Protein AF-A0A2G9LUW0-F1 (afdb_monomer)

Radius of gyration: 16.34 Å; Cα contacts (8 Å, |Δi|>4): 94; chains: 1; bounding box: 39×23×43 Å

Nearest PDB structures (foldseek):
  3ip4-assembly1_B  TM=7.535E-01  e=2.814E-04  Staphylococcus aureus subsp. aureus Mu50

Sequence (104 aa):
MLSEKKITDKTGQQLMDEFGNAIAAKEAFDPETYVKKHDLLAIGDLSELDGFCKEAIVENQKAIDDYKSGNEGALNFVVGQVMRKTRGKADPKEVIEKLKEMIQ

Solvent-accessible surface area (backbone atoms only — not comparable to full-atom values): 5833 Å² total; per-residue (Å²): 91,66,94,71,60,47,28,30,72,63,45,52,51,54,50,52,54,50,46,51,51,28,56,76,70,73,47,92,75,56,71,68,61,50,35,63,75,67,68,44,51,29,65,79,51,68,70,61,53,48,52,44,46,51,51,34,45,70,77,37,47,68,36,53,53,42,28,76,72,67,38,68,70,32,46,55,53,44,44,51,48,33,39,57,77,48,69,36,21,53,56,71,68,61,49,49,54,51,48,48,68,71,70,106

Secondary structure (DSSP, 8-state):
-TTTTSS-HHHHHHHHHHHHHHHHHT----HHHHHHHTT------HHHHHHHHHHHHHHTHHHHHHHHTT-HHHHHHHHHHHHHHTTT-S-HHHHHHHHHHHH-

pLDDT: mean 90.8, std 5.75, range [67.44, 96.88]

Mean predicted aligned error: 4.82 Å

Foldseek 3Di:
DVVVLQADPVLVVVLVVVVVVCVVVVHDDDSVVVCVVVVRTAPPDPVVLLVLLVVLCVVLVVLLVCVVVPPVVSLVVSLVSSCVVCVNSYDSVSSSVSNVVVSD

Structure (mmCIF, N/CA/C/O backbone):
data_AF-A0A2G9LUW0-F1
#
_entry.id   AF-A0A2G9LUW0-F1
#
loop_
_atom_site.group_PDB
_atom_site.id
_atom_site.type_symbol
_atom_site.label_atom_id
_atom_site.label_alt_id
_atom_site.label_comp_id
_atom_site.label_asym_id
_atom_site.label_entity_id
_atom_site.label_seq_id
_atom_site.pdbx_PDB_ins_code
_atom_site.Cartn_x
_atom_site.Cartn_y
_atom_site.Cartn_z
_atom_site.occupancy
_atom_site.B_iso_or_equiv
_atom_site.auth_seq_id
_atom_site.auth_comp_id
_atom_site.auth_asym_id
_atom_site.auth_atom_id
_atom_site.pdbx_PDB_model_num
ATOM 1 N N . MET A 1 1 ? 10.250 9.178 -12.475 1.00 81.69 1 MET A N 1
ATOM 2 C CA . MET A 1 1 ? 9.236 8.148 -12.115 1.00 81.69 1 MET A CA 1
ATOM 3 C C . MET A 1 1 ? 8.822 8.194 -10.641 1.00 81.69 1 MET A C 1
ATOM 5 O O . MET A 1 1 ? 7.678 8.550 -10.396 1.00 81.69 1 MET A O 1
ATOM 9 N N . LEU A 1 2 ? 9.703 7.888 -9.672 1.00 81.69 2 LEU A N 1
ATOM 10 C CA . LEU A 1 2 ? 9.386 7.990 -8.227 1.00 81.69 2 LEU A CA 1
ATOM 11 C C . LEU A 1 2 ? 9.062 9.430 -7.797 1.00 81.69 2 LEU A C 1
ATOM 13 O O . LEU A 1 2 ? 8.023 9.686 -7.202 1.00 81.69 2 LEU A O 1
ATOM 17 N N . SER A 1 3 ? 9.905 10.391 -8.187 1.00 82.50 3 SER A N 1
ATOM 18 C CA . SER A 1 3 ? 9.695 11.828 -7.932 1.00 82.50 3 SER A CA 1
ATOM 19 C C . SER A 1 3 ? 8.407 12.385 -8.551 1.00 82.50 3 SER A C 1
ATOM 21 O O . SER A 1 3 ? 7.858 13.364 -8.061 1.00 82.50 3 SER A O 1
ATOM 23 N N . GLU A 1 4 ? 7.918 11.749 -9.616 1.00 84.25 4 GLU A N 1
ATOM 24 C CA . GLU A 1 4 ? 6.667 12.086 -10.305 1.00 84.25 4 GLU A CA 1
ATOM 25 C C . GLU A 1 4 ? 5.463 11.303 -9.756 1.00 84.25 4 GLU A C 1
ATOM 27 O O . GLU A 1 4 ? 4.378 11.400 -10.322 1.00 84.25 4 GLU A O 1
ATOM 32 N N . LYS A 1 5 ? 5.643 10.485 -8.707 1.00 82.00 5 LYS A N 1
ATOM 33 C CA . LYS A 1 5 ? 4.622 9.581 -8.146 1.00 82.00 5 LYS A CA 1
ATOM 34 C C . LYS A 1 5 ? 4.000 8.597 -9.153 1.00 82.00 5 LYS A C 1
ATOM 36 O O . LYS A 1 5 ? 2.917 8.074 -8.923 1.00 82.00 5 LYS A O 1
ATOM 41 N N . LYS A 1 6 ? 4.682 8.300 -10.266 1.00 86.06 6 LYS A N 1
ATOM 42 C CA . LYS A 1 6 ? 4.205 7.322 -11.269 1.00 86.06 6 LYS A CA 1
ATOM 43 C C . LYS A 1 6 ? 4.284 5.876 -10.776 1.00 86.06 6 LYS A C 1
ATOM 45 O O . LYS A 1 6 ? 3.588 5.013 -11.299 1.00 86.06 6 LYS A O 1
ATOM 50 N N . ILE A 1 7 ? 5.171 5.614 -9.820 1.00 89.06 7 ILE A N 1
ATOM 51 C CA . ILE A 1 7 ? 5.410 4.308 -9.203 1.00 89.06 7 ILE A CA 1
ATOM 52 C C . ILE A 1 7 ? 5.644 4.502 -7.703 1.00 89.06 7 ILE A C 1
ATOM 54 O O . ILE A 1 7 ? 6.054 5.584 -7.281 1.00 89.06 7 ILE A O 1
ATOM 58 N N . THR A 1 8 ? 5.421 3.452 -6.917 1.00 88.38 8 THR A N 1
ATOM 59 C CA . THR A 1 8 ? 5.692 3.433 -5.471 1.00 88.38 8 THR A CA 1
ATOM 60 C C . THR A 1 8 ? 7.148 3.076 -5.170 1.00 88.38 8 THR A C 1
ATOM 62 O O . THR A 1 8 ? 7.830 2.480 -6.007 1.00 88.38 8 THR A O 1
ATOM 65 N N . ASP A 1 9 ? 7.617 3.352 -3.948 1.00 88.56 9 ASP A N 1
ATOM 66 C CA . ASP A 1 9 ? 8.971 2.981 -3.497 1.00 88.56 9 ASP A CA 1
ATOM 67 C C . ASP A 1 9 ? 9.258 1.483 -3.672 1.00 88.56 9 ASP A C 1
ATOM 69 O O . ASP A 1 9 ? 10.327 1.093 -4.141 1.00 88.56 9 ASP A O 1
ATOM 73 N N . LYS A 1 10 ? 8.271 0.633 -3.367 1.00 86.44 10 LYS A N 1
ATOM 74 C CA . LYS A 1 10 ? 8.370 -0.822 -3.542 1.00 86.44 10 LYS A CA 1
ATOM 75 C C . LYS A 1 10 ? 8.535 -1.217 -5.010 1.00 86.44 10 LYS A C 1
ATOM 77 O O . LYS A 1 10 ? 9.339 -2.087 -5.329 1.00 86.44 10 LYS A O 1
ATOM 82 N N . THR A 1 11 ? 7.805 -0.557 -5.903 1.00 88.50 11 THR A N 1
ATOM 83 C CA . THR A 1 11 ? 7.963 -0.758 -7.348 1.00 88.50 11 THR A CA 1
ATOM 84 C C . THR A 1 11 ? 9.340 -0.289 -7.818 1.00 88.50 11 THR A C 1
ATOM 86 O O . THR A 1 11 ? 9.967 -0.938 -8.650 1.00 88.50 11 THR A O 1
ATOM 89 N N . GLY A 1 12 ? 9.846 0.813 -7.256 1.00 90.69 12 GLY A N 1
ATOM 90 C CA . GLY A 1 12 ? 11.202 1.297 -7.509 1.00 90.69 12 GLY A CA 1
ATOM 91 C C . GLY A 1 12 ? 12.279 0.284 -7.115 1.00 90.69 12 GLY A C 1
ATOM 92 O O . GLY A 1 12 ? 13.216 0.072 -7.879 1.00 90.69 12 GLY A O 1
ATOM 93 N N . GLN A 1 13 ? 12.124 -0.384 -5.968 1.00 91.75 13 GLN A N 1
ATOM 94 C CA . GLN A 1 13 ? 13.020 -1.468 -5.548 1.00 91.75 13 GLN A CA 1
ATOM 95 C C . GLN A 1 13 ? 12.972 -2.650 -6.524 1.00 91.75 13 GLN A C 1
ATOM 97 O O . GLN A 1 13 ? 14.018 -3.076 -7.003 1.00 91.75 13 GLN A O 1
ATOM 102 N N . GLN A 1 14 ? 11.773 -3.101 -6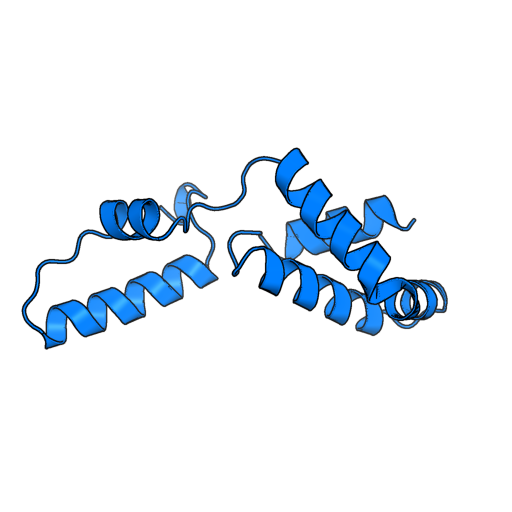.909 1.00 90.62 14 GLN A N 1
ATOM 103 C CA . GLN A 1 14 ? 11.616 -4.179 -7.891 1.00 90.62 14 GLN A CA 1
ATOM 104 C C . GLN A 1 14 ? 12.275 -3.838 -9.239 1.00 90.62 14 GLN A C 1
ATOM 106 O O . GLN A 1 14 ? 12.924 -4.685 -9.844 1.00 90.62 14 GLN A O 1
ATOM 111 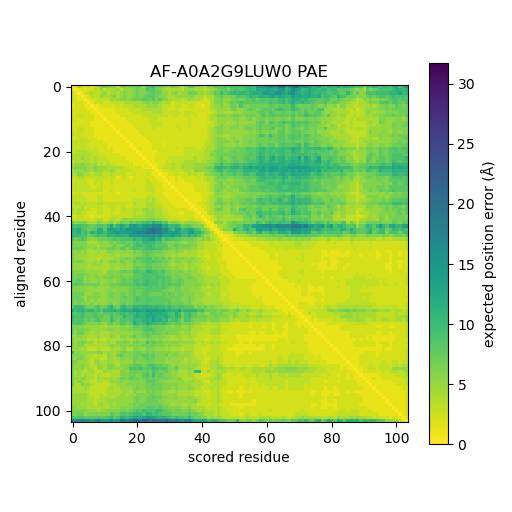N N . LEU A 1 15 ? 12.144 -2.594 -9.708 1.00 92.75 15 LEU A N 1
ATOM 112 C CA . LEU A 1 15 ? 12.802 -2.142 -10.936 1.00 92.75 15 LEU A CA 1
ATOM 113 C C . LEU A 1 15 ? 14.32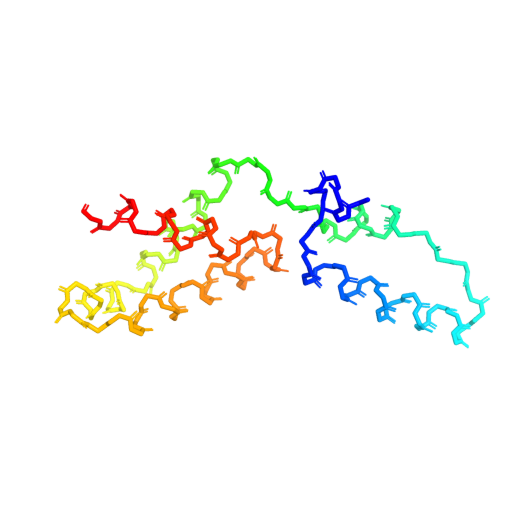8 -2.185 -10.843 1.00 92.75 15 LEU A C 1
ATOM 115 O O . LEU A 1 15 ? 14.980 -2.504 -11.832 1.00 92.75 15 LEU A O 1
ATOM 119 N N . MET A 1 16 ? 14.895 -1.848 -9.683 1.00 93.81 16 MET A N 1
ATOM 120 C CA . MET A 1 16 ? 16.343 -1.894 -9.469 1.00 93.81 16 MET A CA 1
ATOM 121 C C . MET A 1 16 ? 16.867 -3.330 -9.491 1.00 93.81 16 MET A C 1
ATOM 123 O O . MET A 1 16 ? 17.895 -3.585 -10.119 1.00 93.81 16 MET A O 1
ATOM 127 N N . ASP A 1 17 ? 16.145 -4.263 -8.868 1.00 94.44 17 ASP A N 1
ATOM 128 C CA . ASP A 1 17 ? 16.499 -5.685 -8.886 1.00 94.44 17 ASP A CA 1
ATOM 129 C C . ASP A 1 17 ? 16.502 -6.229 -10.324 1.00 94.44 17 ASP A C 1
ATOM 131 O O . ASP A 1 17 ? 17.460 -6.868 -10.763 1.00 94.44 17 ASP A O 1
ATOM 135 N N . GLU A 1 18 ? 15.467 -5.903 -11.099 1.00 93.81 18 GLU A N 1
ATOM 136 C CA . GLU A 1 18 ? 15.328 -6.361 -12.485 1.00 93.81 18 GLU A CA 1
ATOM 137 C C . GLU A 1 18 ? 16.325 -5.702 -13.434 1.00 93.81 18 GLU A C 1
ATOM 139 O O . GLU A 1 18 ? 16.862 -6.351 -14.333 1.00 93.81 18 GLU A O 1
ATOM 144 N N . PHE A 1 19 ? 16.651 -4.432 -13.196 1.00 94.69 19 PHE A N 1
ATOM 145 C CA . PHE A 1 19 ? 17.750 -3.772 -13.885 1.00 94.69 19 PHE A CA 1
ATOM 146 C C . PHE A 1 19 ? 19.081 -4.489 -13.616 1.00 94.69 19 PHE A C 1
ATOM 148 O O . PHE A 1 19 ? 19.837 -4.754 -14.551 1.00 94.69 19 PHE A O 1
ATOM 155 N N . GLY A 1 20 ? 19.351 -4.867 -12.362 1.00 95.12 20 GLY A N 1
ATOM 156 C CA . GLY A 1 20 ? 20.531 -5.653 -11.993 1.00 95.12 20 GLY A CA 1
ATOM 157 C C . GLY A 1 20 ? 20.604 -6.994 -12.731 1.00 95.12 20 GLY A C 1
ATOM 158 O O . GLY A 1 20 ? 21.656 -7.338 -13.279 1.00 95.12 20 GLY A O 1
ATOM 159 N N . ASN A 1 21 ? 19.480 -7.712 -12.817 1.00 94.75 21 ASN A N 1
ATOM 160 C CA . ASN A 1 21 ? 19.373 -8.973 -13.557 1.00 94.75 21 ASN A CA 1
ATOM 161 C C . ASN A 1 21 ? 19.651 -8.789 -15.056 1.00 94.75 21 ASN A C 1
ATOM 163 O O . ASN A 1 21 ? 20.431 -9.546 -15.637 1.00 94.75 21 ASN A O 1
ATOM 167 N N . ALA A 1 22 ? 19.065 -7.761 -15.674 1.00 95.31 22 ALA A N 1
ATOM 168 C CA . ALA A 1 22 ? 19.267 -7.468 -17.090 1.00 95.31 22 ALA A CA 1
ATOM 169 C C . ALA A 1 22 ? 20.731 -7.117 -17.401 1.00 95.31 22 ALA A C 1
ATOM 171 O O . ALA A 1 22 ? 21.300 -7.622 -18.371 1.00 95.31 22 ALA A O 1
ATOM 172 N N . ILE A 1 23 ? 21.383 -6.325 -16.541 1.00 95.06 23 ILE A N 1
ATOM 173 C CA . ILE A 1 23 ? 22.814 -6.015 -16.668 1.00 95.06 23 ILE A CA 1
ATOM 174 C C . ILE A 1 23 ? 23.662 -7.288 -16.570 1.00 95.06 23 ILE A C 1
ATOM 176 O O . ILE A 1 23 ? 24.560 -7.484 -17.392 1.00 95.06 23 ILE A O 1
ATOM 180 N N . ALA A 1 24 ? 23.367 -8.178 -15.617 1.00 96.31 24 ALA A N 1
ATOM 181 C CA . ALA A 1 24 ? 24.065 -9.457 -15.485 1.00 96.31 24 ALA A CA 1
ATOM 182 C C . ALA A 1 24 ? 23.891 -10.351 -16.730 1.00 96.31 24 ALA A C 1
ATOM 184 O O . ALA A 1 24 ? 24.839 -11.020 -17.148 1.00 96.31 24 ALA A O 1
ATOM 185 N N . ALA A 1 25 ? 22.713 -10.310 -17.359 1.00 96.31 25 ALA A N 1
ATOM 186 C CA . ALA A 1 25 ? 22.401 -11.016 -18.601 1.00 96.31 25 ALA A CA 1
ATOM 187 C C . ALA A 1 25 ? 22.924 -10.316 -19.875 1.00 96.31 25 ALA A C 1
ATOM 189 O O . ALA A 1 25 ? 22.871 -10.904 -20.955 1.00 96.31 25 ALA A O 1
ATOM 190 N N . LYS A 1 26 ? 23.476 -9.097 -19.763 1.00 95.75 26 LYS A N 1
ATOM 191 C CA . LYS A 1 26 ? 23.872 -8.222 -20.887 1.00 95.75 26 LYS A CA 1
ATOM 192 C C . LYS A 1 26 ? 22.707 -7.856 -21.815 1.00 95.75 26 LYS A C 1
ATOM 194 O O . LYS A 1 26 ? 22.895 -7.685 -23.020 1.00 95.75 26 LYS A O 1
ATOM 199 N N . GLU A 1 27 ? 21.516 -7.716 -21.251 1.00 94.69 27 GLU A N 1
ATOM 200 C CA . GLU A 1 27 ? 20.304 -7.313 -21.958 1.00 94.69 27 GLU A CA 1
ATOM 201 C C . GLU A 1 27 ? 20.018 -5.821 -21.757 1.00 94.69 27 GLU A C 1
ATOM 203 O O . GLU A 1 27 ? 20.382 -5.218 -20.745 1.00 94.69 27 GLU A O 1
ATOM 208 N N . ALA A 1 28 ? 19.356 -5.204 -22.737 1.00 93.31 28 ALA A N 1
ATOM 209 C CA . ALA A 1 28 ? 18.868 -3.840 -22.590 1.00 93.31 28 ALA A CA 1
ATOM 210 C C . ALA A 1 28 ? 17.626 -3.826 -21.688 1.00 93.31 28 ALA A C 1
ATOM 212 O O . ALA A 1 28 ? 16.699 -4.609 -21.890 1.00 93.31 28 ALA A O 1
ATOM 213 N N . PHE A 1 29 ? 17.582 -2.893 -20.738 1.00 93.88 29 PHE A N 1
ATOM 214 C CA . PHE A 1 29 ? 16.447 -2.709 -19.841 1.00 93.88 29 PHE A CA 1
ATOM 215 C C . PHE A 1 29 ? 15.914 -1.285 -19.951 1.00 93.88 29 PHE A C 1
ATOM 217 O O . PHE A 1 29 ? 16.657 -0.323 -19.760 1.00 93.88 29 PHE A O 1
ATOM 224 N N . ASP A 1 30 ? 14.620 -1.164 -20.240 1.00 94.06 30 ASP A N 1
ATOM 225 C CA . ASP A 1 30 ? 13.900 0.104 -20.209 1.00 94.06 30 ASP A CA 1
ATOM 226 C C . ASP A 1 30 ? 12.878 0.091 -19.057 1.00 94.06 30 ASP A C 1
ATOM 228 O O . ASP A 1 30 ? 11.875 -0.635 -19.140 1.00 94.06 30 ASP A O 1
ATOM 232 N N . PRO A 1 31 ? 13.098 0.888 -17.993 1.00 89.94 31 PRO A N 1
ATOM 233 C CA . PRO A 1 31 ? 12.199 0.950 -16.847 1.00 89.94 31 PRO A CA 1
ATOM 234 C C . PRO A 1 31 ? 10.762 1.324 -17.222 1.00 89.94 31 PRO A C 1
ATOM 236 O O . PRO A 1 31 ? 9.821 0.778 -16.648 1.00 89.94 31 PRO A O 1
ATOM 239 N N . GLU A 1 32 ? 10.557 2.217 -18.197 1.00 90.50 32 GLU A N 1
ATOM 240 C CA . GLU A 1 32 ? 9.205 2.637 -18.581 1.00 90.50 32 GLU A CA 1
ATOM 241 C C . GLU A 1 32 ? 8.420 1.509 -19.250 1.00 90.50 32 GLU A C 1
ATOM 243 O O . GLU A 1 32 ? 7.254 1.269 -18.916 1.00 90.50 32 GLU A O 1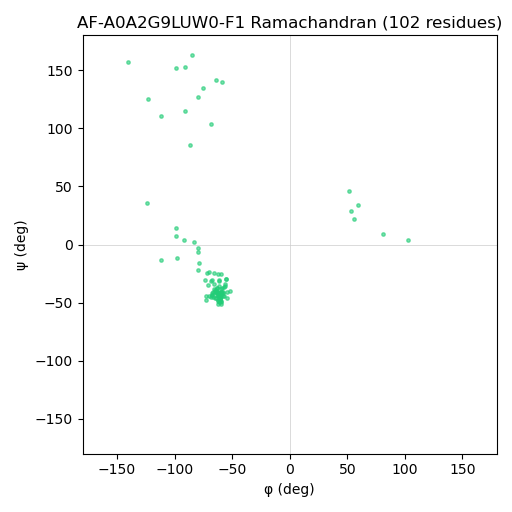
ATOM 248 N N . THR A 1 33 ? 9.056 0.797 -20.182 1.00 91.31 33 THR A N 1
ATOM 249 C CA . THR A 1 33 ? 8.457 -0.368 -20.836 1.00 91.31 33 THR A CA 1
ATOM 250 C C . THR A 1 33 ? 8.189 -1.486 -19.837 1.00 91.31 33 THR A C 1
ATOM 252 O O . THR A 1 33 ? 7.124 -2.101 -19.908 1.00 91.31 33 THR A O 1
ATOM 255 N N . TYR A 1 34 ? 9.101 -1.740 -18.893 1.00 90.75 34 TYR A N 1
ATOM 256 C CA . TYR A 1 34 ? 8.893 -2.755 -17.858 1.00 90.75 34 TYR A CA 1
ATOM 257 C C . TYR A 1 34 ? 7.673 -2.414 -16.990 1.00 90.75 34 TYR A C 1
ATOM 259 O O . TYR A 1 34 ? 6.764 -3.232 -16.859 1.00 90.75 34 TYR A O 1
ATOM 267 N N . VAL A 1 35 ? 7.578 -1.178 -16.487 1.00 89.75 35 VAL A N 1
ATOM 268 C CA . VAL A 1 35 ? 6.429 -0.736 -15.676 1.00 89.75 35 VAL A CA 1
ATOM 269 C C . VAL A 1 35 ? 5.106 -0.906 -16.421 1.00 89.75 35 VAL A C 1
ATOM 271 O O . VAL A 1 35 ? 4.146 -1.416 -15.847 1.00 89.75 35 VAL A O 1
ATOM 274 N N . LYS A 1 36 ? 5.049 -0.526 -17.704 1.00 87.44 36 LYS A N 1
ATOM 275 C CA . LYS A 1 36 ? 3.833 -0.664 -18.523 1.00 87.44 36 LYS A CA 1
ATOM 276 C C . LYS A 1 36 ? 3.474 -2.126 -18.795 1.00 87.44 36 LYS A C 1
ATOM 278 O O . LYS A 1 36 ? 2.308 -2.486 -18.687 1.00 87.44 36 LYS A O 1
ATOM 283 N N . LYS A 1 37 ? 4.452 -2.973 -19.137 1.00 88.25 37 LYS A N 1
ATOM 284 C CA . LYS A 1 37 ? 4.224 -4.402 -19.427 1.00 88.25 37 LYS A CA 1
ATOM 285 C C . LYS A 1 37 ? 3.764 -5.190 -18.204 1.00 88.25 37 LYS A C 1
ATOM 287 O O . LYS A 1 37 ? 2.994 -6.133 -18.353 1.00 88.25 37 LYS A O 1
ATOM 292 N N . HIS A 1 38 ? 4.244 -4.815 -17.023 1.00 85.69 38 HIS A N 1
ATOM 293 C CA . HIS A 1 38 ? 3.957 -5.514 -15.773 1.00 85.69 38 HIS A CA 1
ATOM 294 C C . HIS A 1 38 ? 2.841 -4.858 -14.946 1.00 85.69 38 HIS A C 1
ATOM 296 O O . HIS A 1 38 ? 2.596 -5.293 -13.823 1.00 85.69 38 HIS A O 1
ATOM 302 N N . ASP A 1 39 ? 2.159 -3.847 -15.500 1.00 85.19 39 ASP A N 1
ATOM 303 C CA . ASP A 1 39 ? 1.089 -3.097 -14.832 1.00 85.19 39 ASP A CA 1
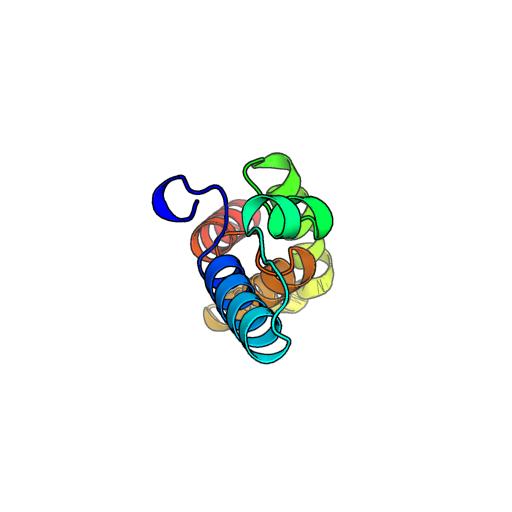ATOM 304 C C . ASP A 1 39 ? 1.512 -2.574 -13.447 1.00 85.19 39 ASP A C 1
ATOM 306 O O . ASP A 1 39 ? 0.809 -2.735 -12.457 1.00 85.19 39 ASP A O 1
ATOM 310 N N . LEU A 1 40 ? 2.709 -1.987 -13.355 1.00 86.00 40 LEU A N 1
ATOM 311 C CA . LEU A 1 40 ? 3.313 -1.541 -12.090 1.00 86.00 40 LEU A CA 1
ATOM 312 C C . LEU A 1 40 ? 3.134 -0.042 -11.828 1.00 86.00 40 LEU A C 1
ATOM 314 O O . LEU A 1 40 ? 3.830 0.537 -10.994 1.00 86.00 40 LEU A O 1
ATOM 318 N N . LEU A 1 41 ? 2.242 0.616 -12.564 1.00 87.25 41 LEU A N 1
ATOM 319 C CA . LEU A 1 41 ? 1.916 2.009 -12.283 1.00 87.25 41 LEU A CA 1
ATOM 320 C C . LEU A 1 41 ? 1.260 2.111 -10.906 1.00 87.25 41 LEU A C 1
ATOM 322 O O . LEU A 1 41 ? 0.486 1.239 -10.507 1.00 87.25 41 LEU A O 1
ATOM 326 N N . ALA A 1 42 ? 1.594 3.176 -10.180 1.00 84.12 42 ALA A N 1
ATOM 327 C CA . ALA A 1 42 ? 0.942 3.458 -8.914 1.00 84.12 42 ALA A CA 1
ATOM 328 C C . ALA A 1 42 ? -0.569 3.620 -9.136 1.00 84.12 42 ALA A C 1
ATOM 330 O O . ALA A 1 42 ? -0.996 4.234 -10.119 1.00 84.12 42 ALA A O 1
ATOM 331 N N . ILE A 1 43 ? -1.367 3.076 -8.218 1.00 81.69 43 ILE A N 1
ATOM 332 C CA . ILE A 1 43 ? -2.813 3.295 -8.210 1.00 81.69 43 ILE A CA 1
ATOM 333 C C . ILE A 1 43 ? -3.024 4.764 -7.848 1.00 81.69 43 ILE A C 1
ATOM 335 O O . ILE A 1 43 ? -2.837 5.155 -6.701 1.00 81.69 43 ILE A O 1
ATOM 339 N N . GLY A 1 44 ? -3.344 5.577 -8.853 1.00 67.44 44 GLY A N 1
ATOM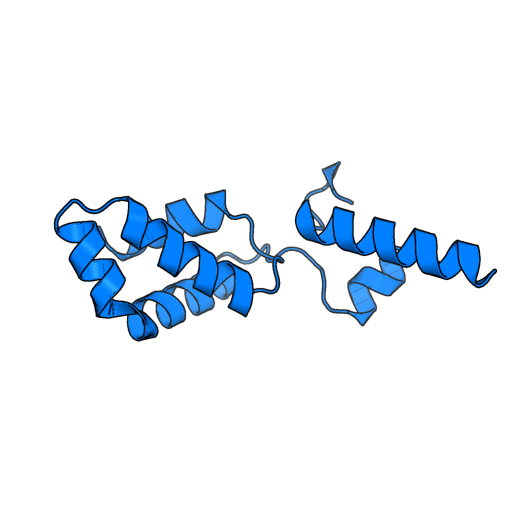 340 C CA . GLY A 1 44 ? -3.631 7.004 -8.688 1.00 67.44 44 GLY A CA 1
ATOM 341 C C . GLY A 1 44 ? -5.124 7.324 -8.618 1.00 67.44 44 GLY A C 1
ATOM 342 O O . GLY A 1 44 ? -5.487 8.451 -8.287 1.00 67.44 44 GLY A O 1
ATOM 343 N N . ASP A 1 45 ? -5.989 6.359 -8.944 1.00 72.88 45 ASP A N 1
ATOM 344 C CA . ASP A 1 45 ? -7.435 6.525 -8.860 1.00 72.88 45 ASP A CA 1
ATOM 345 C C . ASP A 1 45 ? -7.934 6.074 -7.483 1.00 72.88 45 ASP A C 1
ATOM 347 O O . ASP A 1 45 ? -7.876 4.894 -7.124 1.00 72.88 45 ASP A O 1
ATOM 351 N N . LEU A 1 46 ? -8.451 7.033 -6.715 1.00 68.31 46 LEU A N 1
ATOM 352 C CA . LEU A 1 46 ? -9.049 6.793 -5.403 1.00 68.31 46 LEU A CA 1
ATOM 353 C C . LEU A 1 46 ? -10.172 5.748 -5.470 1.00 68.31 46 LEU A C 1
ATOM 355 O O . LEU A 1 46 ? -10.379 5.014 -4.508 1.00 68.31 46 LEU A O 1
ATOM 359 N N . SER A 1 47 ? -10.877 5.638 -6.599 1.00 78.12 47 SER A N 1
ATOM 360 C CA . SER A 1 47 ? -11.970 4.678 -6.752 1.00 78.12 47 SER A CA 1
ATOM 361 C C . SER A 1 47 ? -11.496 3.228 -6.909 1.00 78.12 47 SER A C 1
ATOM 363 O O . SER A 1 47 ? -12.171 2.314 -6.428 1.00 78.12 47 SER A O 1
ATOM 365 N N . GLU A 1 48 ? -10.313 3.001 -7.488 1.00 84.06 48 GLU A N 1
ATOM 366 C CA . GLU A 1 48 ? -9.698 1.670 -7.562 1.00 84.06 48 GLU A CA 1
ATOM 367 C C . GLU A 1 48 ? -9.182 1.233 -6.182 1.00 84.06 48 GLU A C 1
ATOM 369 O O . GLU A 1 48 ? -9.449 0.113 -5.735 1.00 84.06 48 GLU A O 1
ATOM 374 N N . LEU A 1 49 ? -8.519 2.143 -5.457 1.00 88.44 49 LEU A N 1
ATOM 375 C CA . LEU A 1 49 ? -8.067 1.893 -4.086 1.00 88.44 49 LEU A CA 1
ATOM 376 C C . LEU A 1 49 ? -9.240 1.576 -3.146 1.00 88.44 49 LEU A C 1
ATOM 378 O O . LEU A 1 49 ? -9.155 0.650 -2.338 1.00 88.44 49 LEU A O 1
ATOM 382 N N . ASP A 1 50 ? -10.359 2.289 -3.295 1.00 91.31 50 ASP A N 1
ATOM 383 C CA . ASP A 1 50 ? -11.573 2.060 -2.510 1.00 91.31 50 ASP A CA 1
ATOM 384 C C . ASP A 1 50 ? -12.127 0.645 -2.682 1.00 91.31 50 ASP A C 1
ATOM 386 O O . ASP A 1 50 ? -12.606 0.051 -1.714 1.00 91.31 50 ASP A O 1
ATOM 390 N N . GLY A 1 51 ? -12.057 0.098 -3.898 1.00 92.38 51 GLY A N 1
ATOM 391 C CA . GLY A 1 51 ? -12.457 -1.279 -4.179 1.00 92.38 51 GLY A CA 1
ATOM 392 C C . GLY A 1 51 ? -11.641 -2.281 -3.365 1.00 92.38 51 GLY A C 1
ATOM 393 O O . GLY A 1 51 ? -12.212 -3.095 -2.635 1.00 92.38 51 GLY A O 1
ATOM 394 N N . PHE A 1 52 ? -10.312 -2.164 -3.415 1.00 93.94 52 PHE A N 1
ATOM 395 C CA . PHE A 1 52 ? -9.409 -3.045 -2.671 1.00 93.94 52 PHE A CA 1
ATOM 396 C C . PHE A 1 52 ? -9.553 -2.903 -1.151 1.00 93.94 52 PHE A C 1
ATOM 398 O O . PHE A 1 52 ? -9.518 -3.907 -0.437 1.00 93.94 52 PHE A O 1
ATOM 405 N N . CYS A 1 53 ? -9.740 -1.680 -0.646 1.00 94.50 53 CYS A N 1
ATOM 406 C CA . CYS A 1 53 ? -9.974 -1.430 0.777 1.00 94.50 53 CYS A CA 1
ATOM 407 C C . CYS A 1 53 ? -11.286 -2.065 1.256 1.00 94.50 53 CYS A C 1
ATOM 409 O O . CYS A 1 53 ? -11.290 -2.751 2.277 1.00 94.50 53 CYS A O 1
ATOM 411 N N . LYS A 1 54 ? -12.384 -1.907 0.503 1.00 94.88 54 LYS A N 1
ATOM 412 C CA . LYS A 1 54 ? -13.679 -2.531 0.830 1.00 94.88 54 LYS A CA 1
ATOM 413 C C . LYS A 1 54 ? -13.587 -4.050 0.856 1.00 94.88 54 LYS A C 1
ATOM 415 O O . LYS A 1 54 ? -14.074 -4.675 1.793 1.00 94.88 54 LYS A O 1
ATOM 420 N N . GLU A 1 55 ? -12.950 -4.638 -0.150 1.00 95.31 55 GLU A N 1
ATOM 421 C CA . GLU A 1 55 ? -12.747 -6.084 -0.219 1.00 95.31 55 GLU A CA 1
ATOM 422 C C . GLU A 1 55 ? -11.925 -6.584 0.978 1.00 95.31 55 GLU A C 1
ATOM 424 O O . GLU A 1 55 ? -12.319 -7.537 1.647 1.00 95.31 55 GLU A O 1
ATOM 429 N N . ALA A 1 56 ? -10.833 -5.890 1.317 1.00 96.12 56 ALA A N 1
ATOM 430 C CA . ALA A 1 56 ? -10.012 -6.233 2.473 1.00 96.12 56 ALA A CA 1
ATOM 431 C C . ALA A 1 56 ? -10.774 -6.102 3.802 1.00 96.12 56 ALA A C 1
ATOM 433 O O . ALA A 1 56 ? -10.589 -6.941 4.679 1.00 96.12 56 ALA A O 1
ATOM 434 N N . ILE A 1 57 ? -11.645 -5.103 3.960 1.00 95.69 57 ILE A N 1
ATOM 435 C CA . ILE A 1 57 ? -12.505 -4.965 5.146 1.00 95.69 57 ILE A CA 1
ATOM 436 C C . ILE A 1 57 ? -13.448 -6.168 5.263 1.00 95.69 57 ILE A C 1
ATOM 438 O O . ILE A 1 57 ? -13.480 -6.813 6.310 1.00 95.69 57 ILE A O 1
ATOM 442 N N . VAL A 1 58 ? -14.162 -6.504 4.183 1.00 96.44 58 VAL A N 1
ATOM 443 C CA . VAL A 1 58 ? -15.140 -7.607 4.163 1.00 96.44 58 VAL A CA 1
ATOM 444 C C . VAL A 1 58 ? -14.477 -8.953 4.463 1.00 96.44 58 VAL A C 1
ATOM 446 O O . VAL A 1 58 ? -14.993 -9.735 5.259 1.00 96.44 58 VAL A O 1
ATOM 449 N N . GLU A 1 59 ? -13.315 -9.222 3.871 1.00 96.88 59 GLU A N 1
ATOM 450 C CA . GLU A 1 59 ? -12.574 -10.469 4.096 1.00 96.88 59 GLU A CA 1
ATOM 451 C C . GLU A 1 59 ? -11.956 -10.565 5.498 1.00 96.88 59 GLU A C 1
ATOM 453 O O . GLU A 1 59 ? -11.685 -11.665 5.979 1.00 96.88 59 GLU A O 1
ATOM 458 N N . ASN A 1 60 ? -11.719 -9.429 6.164 1.00 96.44 60 ASN A N 1
ATOM 459 C CA . ASN A 1 60 ? -10.969 -9.360 7.419 1.00 96.44 60 ASN A CA 1
ATOM 460 C C . ASN A 1 60 ? -11.771 -8.695 8.546 1.00 96.44 60 ASN A C 1
ATOM 462 O O . ASN A 1 60 ? -11.193 -8.026 9.403 1.00 96.44 60 ASN A O 1
ATOM 466 N N . GLN A 1 61 ? -13.087 -8.924 8.591 1.00 95.94 61 GLN A N 1
ATOM 467 C CA . GLN A 1 61 ? -13.992 -8.292 9.559 1.00 95.94 61 GLN A CA 1
ATOM 468 C C . GLN A 1 61 ? -13.521 -8.439 11.015 1.00 95.94 61 GLN A C 1
ATOM 470 O O . GLN A 1 61 ? -13.534 -7.474 11.770 1.00 95.94 61 GLN A O 1
ATOM 475 N N . LYS A 1 62 ? -12.992 -9.612 11.388 1.00 96.12 62 LYS A N 1
ATOM 476 C CA . LYS A 1 62 ? -12.437 -9.842 12.730 1.00 96.12 62 LYS A CA 1
ATOM 477 C C . LYS A 1 62 ? -11.304 -8.868 13.081 1.00 96.12 62 LYS A C 1
ATOM 479 O O . LYS A 1 62 ? -11.257 -8.364 14.195 1.00 96.12 62 LYS A O 1
ATOM 484 N N . ALA A 1 63 ? -10.403 -8.587 12.139 1.00 96.06 63 ALA A N 1
ATOM 485 C CA . ALA A 1 63 ? -9.309 -7.643 12.364 1.00 96.06 63 ALA A CA 1
ATOM 486 C C . ALA A 1 63 ? -9.824 -6.199 12.496 1.00 96.06 63 ALA A C 1
ATOM 488 O O . ALA A 1 63 ? -9.254 -5.407 13.245 1.00 96.06 63 ALA A O 1
ATOM 489 N N . ILE A 1 64 ? -10.921 -5.863 11.811 1.00 96.25 64 ILE A N 1
ATOM 490 C CA . ILE A 1 64 ? -11.598 -4.571 11.974 1.00 96.25 64 ILE A CA 1
ATOM 491 C C . ILE A 1 64 ? -12.230 -4.459 13.364 1.00 96.25 64 ILE A C 1
ATOM 493 O O . ILE A 1 64 ? -12.080 -3.428 14.017 1.00 96.25 64 ILE A O 1
ATOM 497 N N . ASP A 1 65 ? -12.881 -5.514 13.847 1.00 95.88 65 ASP A N 1
ATOM 498 C CA . ASP A 1 65 ? -13.495 -5.532 15.178 1.00 95.88 65 ASP A CA 1
ATOM 499 C C . ASP A 1 65 ? -12.432 -5.455 16.292 1.00 95.88 65 ASP A C 1
ATOM 501 O O . ASP A 1 65 ? -12.585 -4.701 17.259 1.00 95.88 65 ASP A O 1
ATOM 505 N N . ASP A 1 66 ? -11.311 -6.167 16.124 1.00 96.19 66 ASP A N 1
ATOM 506 C CA . ASP A 1 66 ? -10.155 -6.102 17.025 1.00 96.19 66 ASP A CA 1
ATOM 507 C C . ASP A 1 66 ? -9.558 -4.681 17.055 1.00 96.19 66 ASP A C 1
ATOM 509 O O . ASP A 1 66 ? -9.261 -4.155 18.132 1.00 96.19 66 ASP A O 1
ATOM 513 N N . TYR A 1 67 ? -9.439 -4.022 15.894 1.00 95.75 67 TYR A N 1
ATOM 514 C CA . TYR A 1 67 ? -9.001 -2.626 15.807 1.00 95.75 67 TYR A CA 1
ATOM 515 C C . TYR A 1 67 ? -9.946 -1.684 16.560 1.00 95.75 67 TYR A C 1
ATOM 517 O O . TYR A 1 67 ? -9.497 -0.889 17.386 1.00 95.75 67 TYR A O 1
ATOM 525 N N . LYS A 1 68 ? -11.260 -1.822 16.344 1.00 92.81 68 LYS A N 1
ATOM 526 C CA . LYS A 1 68 ? -12.289 -1.031 17.042 1.00 92.81 68 LYS A CA 1
ATOM 527 C C . LYS A 1 68 ? -12.295 -1.260 18.555 1.00 92.81 68 LYS A C 1
ATOM 529 O O . LYS A 1 68 ? -12.686 -0.370 19.302 1.00 92.81 68 LYS A O 1
ATOM 534 N N . SER A 1 69 ? -11.820 -2.419 19.006 1.00 95.19 69 SER A N 1
ATOM 535 C CA . SER A 1 69 ? -11.672 -2.766 20.425 1.00 95.19 69 SER A CA 1
ATOM 536 C C . SER A 1 69 ? -10.376 -2.231 21.058 1.00 95.19 69 SER A C 1
ATOM 538 O O . SER A 1 69 ? -10.118 -2.488 22.234 1.00 95.19 69 SER A O 1
ATOM 540 N N . GLY A 1 70 ? -9.561 -1.486 20.301 1.00 92.50 70 GLY A N 1
ATOM 541 C CA . GLY A 1 70 ? -8.335 -0.836 20.775 1.00 92.50 70 GLY A CA 1
ATOM 542 C C . GLY A 1 70 ? -7.034 -1.537 20.375 1.00 92.50 70 GLY A C 1
ATOM 543 O O . GLY A 1 70 ? -5.961 -1.086 20.773 1.00 92.50 70 GLY A O 1
ATOM 544 N N . ASN A 1 71 ? -7.082 -2.617 19.587 1.00 93.69 71 ASN A N 1
ATOM 545 C CA . ASN A 1 71 ? -5.873 -3.253 19.062 1.00 93.69 71 ASN A CA 1
ATOM 546 C C . ASN A 1 71 ? -5.423 -2.584 17.754 1.00 93.69 71 ASN A C 1
ATOM 548 O O . ASN A 1 71 ? -5.717 -3.060 16.656 1.00 93.69 71 ASN A O 1
ATOM 552 N N . GLU A 1 72 ? -4.653 -1.502 17.862 1.00 89.31 72 GLU A N 1
ATOM 553 C CA . GLU A 1 72 ? -4.140 -0.757 16.701 1.00 89.31 72 GLU A CA 1
ATOM 554 C C . GLU A 1 72 ? -3.357 -1.632 15.702 1.00 89.31 72 GLU A C 1
ATOM 556 O O . GLU A 1 72 ? -3.387 -1.389 14.494 1.00 89.31 72 GLU A O 1
ATOM 561 N N . GLY A 1 73 ? -2.707 -2.701 16.178 1.00 92.19 73 GLY A N 1
ATOM 562 C CA . GLY A 1 73 ? -1.956 -3.633 15.335 1.00 92.19 73 GLY A CA 1
ATOM 563 C C . GLY A 1 73 ? -2.825 -4.429 14.357 1.00 92.19 73 GLY A C 1
ATOM 564 O O . GLY A 1 73 ? -2.332 -4.843 13.305 1.00 92.19 73 GLY A O 1
ATOM 565 N N . ALA A 1 74 ? -4.115 -4.609 14.652 1.00 94.94 74 ALA A N 1
ATOM 566 C CA . ALA A 1 74 ? -5.035 -5.335 13.782 1.00 94.94 74 ALA A CA 1
ATOM 567 C C . ALA A 1 74 ? -5.290 -4.593 12.456 1.00 94.94 74 ALA A C 1
ATOM 569 O O . ALA A 1 74 ? -5.419 -5.230 11.409 1.00 94.94 74 ALA A O 1
ATOM 570 N N . LEU A 1 75 ? -5.240 -3.254 12.458 1.00 95.12 75 LEU A N 1
ATOM 571 C CA . LEU A 1 75 ? -5.355 -2.462 11.230 1.00 95.12 75 LEU A CA 1
ATOM 572 C C . LEU A 1 75 ? -4.169 -2.704 10.288 1.00 95.12 75 LEU A C 1
ATOM 574 O O . LEU A 1 75 ? -4.363 -2.852 9.084 1.00 95.12 75 LEU A O 1
ATOM 578 N N . ASN A 1 76 ? -2.950 -2.831 10.824 1.00 94.44 76 ASN A N 1
ATOM 579 C CA . ASN A 1 76 ? -1.750 -3.099 10.020 1.00 94.44 76 ASN A CA 1
ATOM 580 C C . ASN A 1 76 ? -1.834 -4.433 9.265 1.00 94.44 76 ASN A C 1
ATOM 582 O O . ASN A 1 76 ? -1.288 -4.564 8.168 1.00 94.44 76 ASN A O 1
ATOM 586 N N . PHE A 1 77 ? -2.541 -5.422 9.819 1.00 95.62 77 PHE A N 1
ATOM 587 C CA . PHE A 1 77 ? -2.807 -6.670 9.111 1.00 95.62 77 PHE A CA 1
ATOM 588 C C . PHE A 1 77 ? -3.681 -6.435 7.872 1.00 95.62 77 PHE A C 1
ATOM 590 O O . PHE A 1 77 ? -3.335 -6.908 6.788 1.00 95.62 77 PHE A O 1
ATOM 597 N N . VAL A 1 78 ? -4.760 -5.656 8.005 1.00 96.25 78 VAL A N 1
ATOM 598 C CA . VAL A 1 78 ? -5.660 -5.312 6.889 1.00 96.25 78 VAL A CA 1
ATOM 599 C C . VAL A 1 78 ? -4.941 -4.463 5.841 1.00 96.25 78 VAL A C 1
ATOM 601 O O . VAL A 1 78 ? -5.048 -4.749 4.649 1.00 96.25 78 VAL A O 1
ATOM 604 N N . VAL A 1 79 ? -4.114 -3.504 6.267 1.00 95.56 79 VAL A N 1
ATOM 605 C CA . VAL A 1 79 ? -3.210 -2.750 5.378 1.00 95.56 79 VAL A CA 1
ATOM 606 C C . VAL A 1 79 ? -2.334 -3.711 4.573 1.00 95.56 79 VAL A C 1
ATOM 608 O O . VAL A 1 79 ? -2.232 -3.591 3.355 1.00 95.56 79 VAL A O 1
ATOM 611 N N . GLY A 1 80 ? -1.752 -4.721 5.225 1.00 94.50 80 GLY A N 1
ATOM 612 C CA . GLY A 1 80 ? -0.974 -5.765 4.560 1.00 94.50 80 GLY A CA 1
ATOM 613 C C . GLY A 1 80 ? -1.767 -6.544 3.503 1.00 94.50 80 GLY A C 1
ATOM 614 O O . GLY A 1 80 ? -1.217 -6.860 2.445 1.00 94.50 80 GLY A O 1
ATOM 615 N N . GLN A 1 81 ? -3.054 -6.818 3.742 1.00 96.00 81 GLN A N 1
ATOM 616 C CA . GLN A 1 81 ? -3.929 -7.466 2.755 1.00 96.00 81 GLN A CA 1
ATOM 617 C C . GLN A 1 81 ? -4.183 -6.563 1.543 1.00 96.00 81 GLN A C 1
ATOM 619 O O . GLN A 1 81 ? -4.015 -7.013 0.407 1.00 96.00 81 GLN A O 1
ATOM 624 N N . VAL A 1 82 ? -4.485 -5.278 1.758 1.00 95.00 82 VAL A N 1
ATOM 625 C CA . VAL A 1 82 ? -4.650 -4.302 0.665 1.00 95.00 82 VAL A CA 1
ATOM 626 C C . VAL A 1 82 ? -3.359 -4.178 -0.149 1.00 95.00 82 VAL A C 1
ATOM 628 O O . VAL A 1 82 ? -3.378 -4.259 -1.377 1.00 95.00 82 VAL A O 1
ATOM 631 N N . MET A 1 83 ? -2.205 -4.079 0.515 1.00 92.25 83 MET A N 1
ATOM 632 C CA . MET A 1 83 ? -0.898 -4.004 -0.148 1.00 92.25 83 MET A CA 1
ATOM 633 C C . MET A 1 83 ? -0.580 -5.247 -0.992 1.00 92.25 83 MET A C 1
ATOM 635 O O . MET A 1 83 ? 0.110 -5.145 -2.009 1.00 92.25 83 MET A O 1
ATOM 639 N N . ARG A 1 84 ? -1.071 -6.429 -0.598 1.00 91.88 84 ARG A N 1
ATOM 640 C CA . ARG A 1 84 ? -0.947 -7.662 -1.391 1.00 91.88 84 ARG A CA 1
ATOM 641 C C . ARG A 1 84 ? -1.865 -7.651 -2.608 1.00 91.88 84 ARG A C 1
ATOM 643 O O . ARG A 1 84 ? -1.383 -7.935 -3.703 1.00 91.88 84 ARG A O 1
ATOM 650 N N . LYS A 1 85 ? -3.142 -7.289 -2.439 1.00 90.81 85 LYS A N 1
ATOM 651 C CA . LYS A 1 85 ? -4.119 -7.207 -3.542 1.00 90.81 85 LYS A CA 1
ATOM 652 C C . LYS A 1 85 ? -3.679 -6.203 -4.610 1.00 90.81 85 LYS A C 1
ATOM 654 O O . LYS A 1 85 ? -3.699 -6.508 -5.797 1.00 90.81 85 LYS A O 1
ATOM 659 N N . THR A 1 86 ? -3.148 -5.065 -4.173 1.00 90.81 86 THR A N 1
ATOM 660 C CA . THR A 1 86 ? -2.608 -4.017 -5.051 1.00 90.81 86 THR A CA 1
ATOM 661 C C . THR A 1 86 ? -1.205 -4.324 -5.5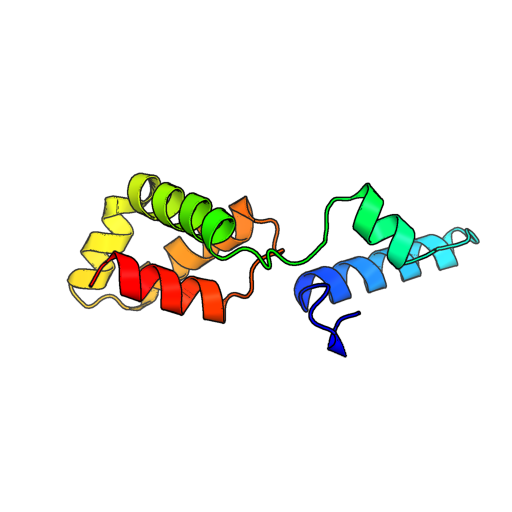73 1.00 90.81 86 THR A C 1
ATOM 663 O O . THR A 1 86 ? -0.665 -3.534 -6.336 1.00 90.81 86 THR A O 1
ATOM 666 N N . ARG A 1 87 ? -0.576 -5.438 -5.166 1.00 87.38 87 ARG A N 1
ATOM 667 C CA . ARG A 1 87 ? 0.813 -5.812 -5.507 1.00 87.38 87 ARG A CA 1
ATOM 668 C C . ARG A 1 87 ? 1.851 -4.730 -5.189 1.00 87.38 87 ARG A C 1
ATOM 670 O O . ARG A 1 87 ? 2.905 -4.671 -5.809 1.00 87.38 87 ARG A O 1
ATOM 677 N N . GLY A 1 88 ? 1.594 -3.896 -4.184 1.00 86.62 88 GLY A N 1
ATOM 678 C CA . GLY A 1 88 ? 2.482 -2.789 -3.831 1.00 86.62 88 GLY A CA 1
ATOM 679 C C . GLY A 1 88 ? 2.323 -1.535 -4.686 1.00 86.62 88 GLY A C 1
ATOM 680 O O . GLY A 1 88 ? 3.146 -0.633 -4.554 1.00 86.62 88 GLY A O 1
ATOM 681 N N . LYS A 1 89 ? 1.291 -1.470 -5.534 1.00 88.44 89 LYS A N 1
ATOM 682 C CA . LYS A 1 89 ? 0.980 -0.304 -6.372 1.00 88.44 89 LYS A CA 1
ATOM 683 C C . LYS A 1 89 ? 0.271 0.819 -5.609 1.00 88.44 89 LYS A C 1
ATOM 685 O O . LYS A 1 89 ? 0.235 1.937 -6.104 1.00 88.44 89 LYS A O 1
ATOM 690 N N . ALA A 1 90 ? -0.278 0.542 -4.427 1.00 89.88 90 ALA A N 1
ATOM 691 C CA . ALA A 1 90 ? -0.830 1.565 -3.540 1.00 89.88 90 ALA A CA 1
ATOM 692 C C . ALA A 1 90 ? 0.230 2.091 -2.560 1.00 89.88 90 ALA A C 1
ATOM 694 O O . ALA A 1 90 ? 1.159 1.365 -2.194 1.00 89.88 90 ALA A O 1
ATOM 695 N N . ASP A 1 91 ? 0.076 3.336 -2.109 1.00 87.62 91 ASP A N 1
ATOM 696 C CA . ASP A 1 91 ? 0.881 3.879 -1.017 1.00 87.62 91 ASP A CA 1
ATOM 697 C C . ASP A 1 91 ? 0.328 3.389 0.341 1.00 87.62 91 ASP A C 1
ATOM 699 O O . ASP A 1 91 ? -0.861 3.563 0.619 1.00 87.62 91 ASP A O 1
ATOM 703 N N . PRO A 1 92 ? 1.153 2.792 1.223 1.00 89.25 92 PRO A N 1
ATOM 704 C CA . PRO A 1 92 ? 0.701 2.314 2.529 1.00 89.25 92 PRO A CA 1
ATOM 705 C C . PRO A 1 92 ? 0.036 3.383 3.401 1.00 89.25 92 PRO A C 1
ATOM 707 O O . PRO A 1 92 ? -0.868 3.063 4.169 1.00 89.25 92 PRO A O 1
ATOM 710 N N . LYS A 1 93 ? 0.481 4.642 3.316 1.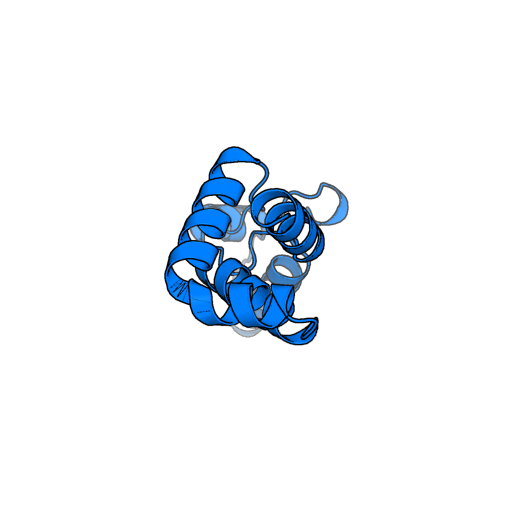00 89.81 93 LYS A N 1
ATOM 711 C CA . LYS A 1 93 ? -0.101 5.748 4.083 1.00 89.81 93 LYS A CA 1
ATOM 712 C C . LYS A 1 93 ? -1.494 6.069 3.565 1.00 89.81 93 LYS A C 1
ATOM 714 O O . LYS A 1 93 ? -2.408 6.196 4.368 1.00 89.81 93 LYS A O 1
ATOM 719 N N . GLU A 1 94 ? -1.666 6.127 2.246 1.00 90.00 94 GLU A N 1
ATOM 720 C CA . GLU A 1 94 ? -2.980 6.337 1.626 1.00 90.00 94 GLU A CA 1
ATOM 721 C C . GLU A 1 94 ? -3.944 5.194 1.967 1.00 90.00 94 GLU A C 1
ATOM 723 O O . GLU A 1 94 ? -5.092 5.443 2.326 1.00 90.00 94 GLU A O 1
ATOM 728 N N . VAL A 1 95 ? -3.462 3.945 1.962 1.00 93.50 95 VAL A N 1
ATOM 729 C CA . VAL A 1 95 ? -4.237 2.771 2.398 1.00 93.50 95 VAL A CA 1
ATOM 730 C C . VAL A 1 95 ? -4.689 2.909 3.853 1.00 93.50 95 VAL A C 1
ATOM 732 O O . VAL A 1 95 ? -5.857 2.672 4.151 1.00 93.50 95 VAL A O 1
ATOM 735 N N . ILE A 1 96 ? -3.781 3.268 4.767 1.00 94.31 96 ILE A N 1
ATOM 736 C CA . ILE A 1 96 ? -4.100 3.426 6.194 1.00 94.31 96 ILE A CA 1
ATOM 737 C C . ILE A 1 96 ? -5.181 4.488 6.392 1.00 94.31 96 ILE A C 1
ATOM 739 O O . ILE A 1 96 ? -6.155 4.231 7.098 1.00 94.31 96 ILE A O 1
ATOM 743 N N . GLU A 1 97 ? -5.016 5.663 5.784 1.00 92.94 97 GLU A N 1
ATOM 744 C CA . GLU A 1 97 ? -5.979 6.757 5.926 1.00 92.94 97 GLU A CA 1
ATOM 745 C C . GLU A 1 97 ? -7.339 6.364 5.344 1.00 92.94 97 GLU A C 1
ATOM 747 O O . GLU A 1 97 ? -8.356 6.498 6.024 1.00 92.94 97 GLU A O 1
ATOM 752 N N . LYS A 1 98 ? -7.361 5.732 4.164 1.00 93.06 98 LYS A N 1
ATOM 753 C CA . LYS A 1 98 ? -8.604 5.252 3.557 1.00 93.06 98 LYS A CA 1
ATOM 754 C C . LYS A 1 98 ? -9.311 4.197 4.407 1.00 93.06 98 LYS A C 1
ATOM 756 O O . LYS A 1 98 ? -10.527 4.249 4.575 1.00 93.06 98 LYS A O 1
ATOM 761 N N . LEU A 1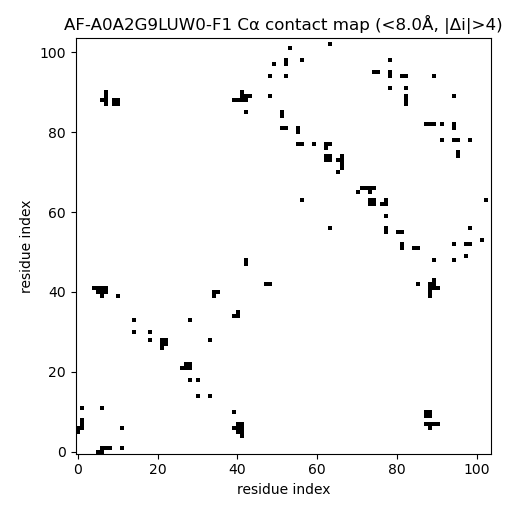 99 ? -8.570 3.233 4.954 1.00 94.50 99 LEU A N 1
ATOM 762 C CA . LEU A 1 99 ? -9.150 2.207 5.820 1.00 94.50 99 LEU A CA 1
ATOM 763 C C . LEU A 1 99 ? -9.752 2.826 7.082 1.00 94.50 99 LEU A C 1
ATOM 765 O O . LEU A 1 99 ? -10.851 2.432 7.458 1.00 94.50 99 LEU A O 1
ATOM 769 N N . LYS A 1 100 ? -9.083 3.807 7.705 1.00 93.62 100 LYS A N 1
ATOM 770 C CA . LYS A 1 100 ? -9.637 4.539 8.856 1.00 93.62 100 LYS A CA 1
ATOM 771 C C . LYS A 1 100 ? -10.924 5.271 8.487 1.00 93.62 100 LYS A C 1
ATOM 773 O O . LYS A 1 100 ? -11.909 5.112 9.197 1.00 93.62 100 LYS A O 1
ATOM 778 N N . GLU A 1 101 ? -10.942 6.004 7.373 1.00 93.62 101 GLU A N 1
ATOM 779 C CA . GLU A 1 101 ? -12.142 6.703 6.885 1.00 93.62 101 GLU A CA 1
ATOM 780 C C . GLU A 1 101 ? -13.335 5.757 6.676 1.00 93.62 101 GLU A C 1
ATOM 782 O O . GLU A 1 101 ? -14.474 6.139 6.918 1.00 93.62 101 GLU A O 1
ATOM 787 N N . MET A 1 102 ? -13.089 4.522 6.225 1.00 93.00 102 MET A N 1
ATOM 788 C CA . MET A 1 102 ? -14.147 3.547 5.936 1.00 93.00 102 MET A CA 1
ATOM 789 C C . MET A 1 102 ? -14.703 2.825 7.169 1.00 93.00 102 MET A C 1
ATOM 791 O O . MET A 1 102 ? -15.794 2.258 7.088 1.00 93.00 102 MET A O 1
ATOM 795 N N . ILE A 1 103 ? -13.948 2.766 8.270 1.00 90.31 103 ILE A N 1
ATOM 796 C CA . ILE A 1 103 ? -14.317 1.977 9.458 1.00 90.31 103 ILE A CA 1
ATOM 797 C C . ILE A 1 103 ? -14.673 2.826 10.677 1.00 90.31 103 ILE A C 1
ATOM 799 O O . ILE A 1 103 ? -15.199 2.254 11.639 1.00 90.31 103 ILE A O 1
ATOM 803 N N . GLN A 1 104 ? -14.365 4.126 10.651 1.00 76.62 104 GLN A N 1
ATOM 804 C CA . GLN A 1 104 ? -14.796 5.098 11.657 1.00 76.62 104 GLN A CA 1
ATOM 805 C C . GLN A 1 104 ? -16.314 5.299 11.660 1.00 76.62 104 GLN A C 1
ATOM 807 O O . GLN A 1 104 ? -16.945 5.205 10.585 1.00 76.62 104 GLN A O 1
#